Protein AF-A0A5A8F6H7-F1 (afdb_monomer)

Foldseek 3Di:
DPPPVVVQLCACVVLVVVLVWDDPPSAQWTDHQQEIEREAEWEQDPVQKIKDKDWPVSVVPDDVVRHVFYKYWYHYGPFAIKIDGVVLCVVVLVVVVVVDPDPIDMWMWIDHPVQQWIATPVGRVDIDGIDGDHSVRVSVVSVVD

Secondary structure (DSSP, 8-state):
----HHHHHSTTHHHHHHTTPEE-TTSSEEEETTEEEE--EE-B-TTS-EEEEEEHHHHTT--TTT-SEEEEEEEETTTEEEEEEHHHHHHHHHHHTTT--SSS-EEEEEE-TT--EEEESS-TT-EEE---B-HHHHHHHHTT-

Organism: NCBI:txid500465

Radius of gyration: 15.04 Å; Cα contacts (8 Å, |Δi|>4): 223; chains: 1; bounding box: 35×39×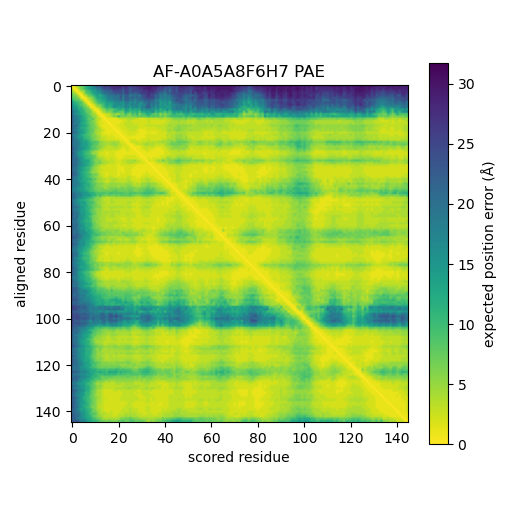46 Å

Sequence (145 aa):
MSGNHIKTMQYGKNVLSDMGFKQDKNTTIFIKNEVFCLSPSVQKNKSNYYWFDIREANIKKYNHSKYSNFIIIVRVKNKGYIFLNFKELKKILLYESKLENSKFKVWSFKFYDDFSYIYNKKNNKLKIPIKLLTEFELKKLINQI

Mean predicted aligned error: 6.69 Å

pLDDT: mean 84.32, std 14.59, range [35.16, 96.5]

Nearest PDB structures (foldseek):
  2wcw-assembly2_C  TM=4.345E-01  e=5.353E-02  Archaeoglobus fulgidus
  2wcz-assembly1_B  TM=4.253E-01  e=4.167E-02  Archaeoglobus fulgidus
  2wcz-assembly1_A  TM=3.965E-01  e=1.001E-01  Archaeoglobus fulgidus
  4esj-assembly2_B  TM=3.370E-01  e=2.562E-01  Streptococcus pneumoniae TIGR4
  4esj-assembly1_A  TM=4.115E-01  e=3.504E-01  Streptococcus pneumoniae TIGR4

Solvent-accessible surface area (backbone atoms only — not comparable to full-atom values): 8433 Å² total; per-residue (Å²): 134,86,72,72,61,68,72,67,72,50,65,69,49,62,59,42,42,77,72,59,33,45,64,53,78,94,52,52,39,30,40,38,92,42,36,41,30,44,42,48,71,29,56,76,42,97,85,68,32,32,46,50,71,50,47,49,78,65,57,69,69,65,49,75,93,70,29,87,40,54,38,32,41,41,33,38,70,99,74,34,34,34,78,43,55,43,76,72,49,45,62,58,52,59,61,47,60,76,74,55,87,54,99,67,56,68,50,47,34,32,32,49,93,78,38,50,43,41,24,34,68,91,45,71,87,52,67,43,81,50,54,76,28,49,69,67,57,48,51,56,55,58,76,76,110

Structure (mmCIF, N/CA/C/O backbone):
data_AF-A0A5A8F6H7-F1
#
_entry.id   AF-A0A5A8F6H7-F1
#
loop_
_atom_site.group_PDB
_atom_site.id
_atom_site.type_symbol
_atom_site.label_atom_id
_atom_site.label_alt_id
_atom_site.label_comp_id
_atom_site.label_asym_id
_atom_site.label_entity_id
_atom_site.label_seq_id
_atom_site.pdbx_PDB_ins_code
_atom_site.Cartn_x
_atom_site.Cartn_y
_atom_site.Cartn_z
_atom_site.occupancy
_atom_site.B_iso_or_equiv
_atom_site.auth_seq_id
_atom_site.auth_comp_id
_atom_site.auth_asym_id
_atom_site.auth_atom_id
_atom_site.pdbx_PDB_model_num
ATOM 1 N N . MET A 1 1 ? -13.974 6.865 -26.853 1.00 35.16 1 MET A N 1
ATOM 2 C CA . MET A 1 1 ? -14.189 5.544 -26.221 1.00 35.16 1 MET A CA 1
ATOM 3 C C . MET A 1 1 ? -14.184 5.717 -24.707 1.00 35.16 1 MET A C 1
ATOM 5 O O . MET A 1 1 ? -13.122 5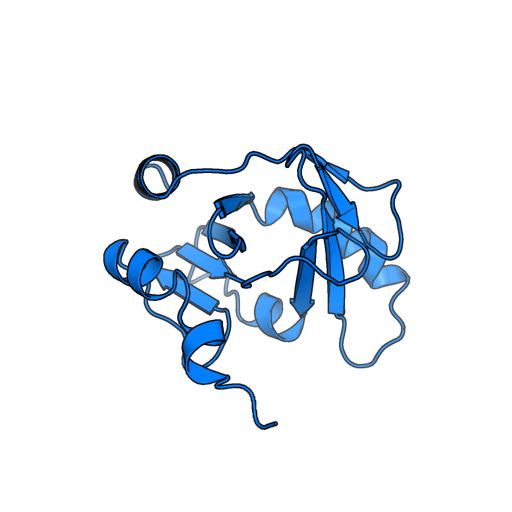.851 -24.112 1.00 35.16 1 MET A O 1
ATOM 9 N N . SER A 1 2 ? -15.362 5.804 -24.094 1.00 37.06 2 SER A N 1
ATOM 10 C CA . SER A 1 2 ? -15.545 5.857 -22.641 1.00 37.06 2 SER A CA 1
ATOM 11 C C . SER A 1 2 ? -15.296 4.462 -22.063 1.00 37.06 2 SER A C 1
ATOM 13 O O . SER A 1 2 ? -16.154 3.585 -22.092 1.00 37.06 2 SER A O 1
ATOM 15 N N . GLY A 1 3 ? -14.069 4.215 -21.601 1.00 38.47 3 GLY A N 1
ATOM 16 C CA . GLY A 1 3 ? -13.729 2.956 -20.947 1.00 38.47 3 GLY A CA 1
ATOM 17 C C . GLY A 1 3 ? -14.590 2.766 -19.699 1.00 38.47 3 GLY A C 1
ATOM 18 O O . GLY A 1 3 ? -14.693 3.666 -18.875 1.00 38.47 3 GLY A O 1
ATOM 19 N N . ASN A 1 4 ? -15.211 1.596 -19.550 1.00 37.28 4 ASN A N 1
ATOM 20 C CA . ASN A 1 4 ? -15.985 1.216 -18.368 1.00 37.28 4 ASN A CA 1
ATOM 21 C C . ASN A 1 4 ? -15.115 1.277 -17.091 1.00 37.28 4 ASN A C 1
ATOM 23 O O . ASN A 1 4 ? -14.499 0.290 -16.680 1.00 37.28 4 ASN A O 1
ATOM 27 N N . HIS A 1 5 ? -15.064 2.446 -16.446 1.00 41.22 5 HIS A N 1
ATOM 28 C CA . HIS A 1 5 ? -14.268 2.713 -15.241 1.00 41.22 5 HIS A CA 1
ATOM 29 C C . HIS A 1 5 ? -14.731 1.887 -14.023 1.00 41.22 5 HIS A C 1
ATOM 31 O O . HIS A 1 5 ? -13.939 1.632 -13.113 1.00 41.22 5 HIS A O 1
ATOM 37 N N . ILE A 1 6 ? -15.971 1.384 -14.041 1.00 43.34 6 ILE A N 1
ATOM 38 C CA . ILE A 1 6 ? -16.584 0.612 -12.948 1.00 43.34 6 ILE A CA 1
ATOM 39 C C . ILE A 1 6 ? -15.870 -0.738 -12.737 1.00 43.34 6 ILE A C 1
ATOM 41 O O . ILE A 1 6 ? -15.498 -1.068 -11.610 1.00 43.34 6 ILE A O 1
ATOM 45 N N . LYS A 1 7 ? -15.553 -1.475 -13.816 1.00 41.62 7 LYS A N 1
ATOM 46 C CA . LYS A 1 7 ? -14.860 -2.782 -13.730 1.00 41.62 7 LYS A CA 1
ATOM 47 C C . LYS A 1 7 ? -13.414 -2.674 -13.235 1.00 41.62 7 LYS A C 1
ATOM 49 O O . LYS A 1 7 ? -12.860 -3.634 -12.710 1.00 41.62 7 LYS A O 1
ATOM 54 N N . THR A 1 8 ? -12.785 -1.512 -13.398 1.00 47.66 8 THR A N 1
ATOM 55 C CA . THR A 1 8 ? -11.390 -1.296 -12.995 1.00 47.66 8 THR A CA 1
ATOM 56 C C . THR A 1 8 ? -11.259 -0.957 -11.507 1.00 47.66 8 THR A C 1
ATOM 58 O O . THR A 1 8 ? -10.297 -1.395 -10.880 1.00 47.66 8 THR A O 1
ATOM 61 N N . MET A 1 9 ? -12.228 -0.244 -10.917 1.00 48.38 9 MET A N 1
ATOM 62 C CA . MET A 1 9 ? -12.184 0.129 -9.493 1.00 48.38 9 MET A CA 1
ATOM 63 C C . MET A 1 9 ? -12.524 -1.019 -8.534 1.00 48.38 9 MET A C 1
ATOM 65 O O . MET A 1 9 ? -12.091 -0.979 -7.383 1.00 48.38 9 MET A O 1
ATOM 69 N N . GLN A 1 10 ? -13.291 -2.022 -8.968 1.00 54.66 10 GLN A N 1
ATOM 70 C CA . GLN A 1 10 ? -13.771 -3.108 -8.099 1.00 54.66 10 GLN A CA 1
ATOM 71 C C . GLN A 1 10 ? -12.783 -4.269 -7.923 1.00 54.66 10 GLN A C 1
ATOM 73 O O . GLN A 1 10 ? -12.983 -5.102 -7.039 1.00 54.66 10 GLN A O 1
ATOM 78 N N . TYR A 1 11 ? -11.703 -4.328 -8.710 1.00 58.16 11 TYR A N 1
ATOM 79 C CA . TYR A 1 11 ? -10.783 -5.463 -8.657 1.00 58.16 11 TYR A CA 1
ATOM 80 C C . TYR A 1 11 ? -10.153 -5.618 -7.261 1.00 58.16 11 TYR A C 1
ATOM 82 O O . TYR A 1 11 ? -9.498 -4.708 -6.739 1.00 58.16 11 TYR A O 1
ATOM 90 N N . GLY A 1 12 ? -10.388 -6.783 -6.651 1.00 61.06 12 GLY A N 1
ATOM 91 C CA . GLY A 1 12 ? -9.899 -7.152 -5.324 1.00 61.06 12 GLY A CA 1
ATOM 92 C C . GLY A 1 12 ? -10.544 -6.406 -4.149 1.00 61.06 12 GLY A C 1
ATOM 93 O O . GLY A 1 12 ? -10.084 -6.588 -3.026 1.00 61.06 12 GLY A O 1
ATOM 94 N N . LYS A 1 13 ? -11.582 -5.578 -4.370 1.00 69.44 13 LYS A N 1
ATOM 95 C CA . LYS A 1 13 ? -12.351 -4.966 -3.269 1.00 69.44 13 LYS A CA 1
ATOM 96 C C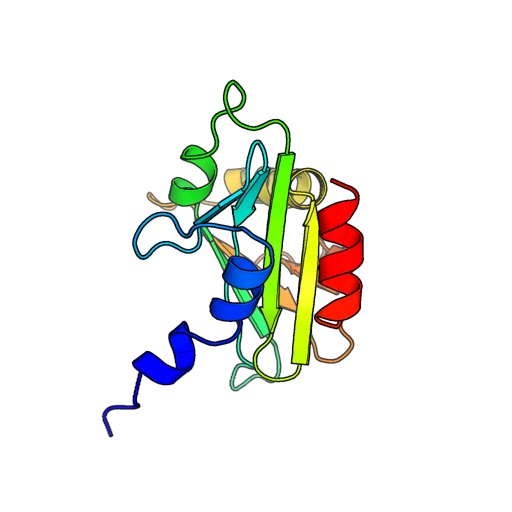 . LYS A 1 13 ? -13.194 -6.002 -2.530 1.00 69.44 13 LYS A C 1
ATOM 98 O O . LYS A 1 13 ? -13.163 -6.016 -1.306 1.00 69.44 13 LYS A O 1
ATOM 103 N N . ASN A 1 14 ? -13.855 -6.890 -3.275 1.00 76.19 14 ASN A N 1
ATOM 104 C CA . ASN A 1 14 ? -14.655 -7.977 -2.704 1.00 76.19 14 ASN A CA 1
ATOM 105 C C . ASN A 1 14 ? -13.799 -8.856 -1.786 1.00 76.19 14 ASN A C 1
ATOM 107 O O . ASN A 1 14 ? -14.181 -9.090 -0.655 1.00 76.19 14 ASN A O 1
ATOM 111 N N . VAL A 1 15 ? -12.570 -9.177 -2.201 1.00 83.38 15 VAL A N 1
ATOM 112 C CA . VAL A 1 15 ? -11.623 -9.968 -1.399 1.00 83.38 15 VAL A CA 1
ATOM 113 C C . VAL A 1 15 ? -11.315 -9.332 -0.037 1.00 83.38 15 VAL A C 1
ATOM 115 O O . VAL A 1 15 ? -11.266 -10.029 0.972 1.00 83.38 15 VAL A O 1
ATOM 118 N N . LEU A 1 16 ? -11.123 -8.009 0.028 1.00 89.81 16 LEU A N 1
ATOM 119 C CA . LEU A 1 16 ? -10.910 -7.323 1.310 1.00 89.81 16 LEU A CA 1
ATOM 120 C C . LEU A 1 16 ? -12.176 -7.335 2.172 1.00 89.81 16 LEU A C 1
ATOM 122 O O . LEU A 1 16 ? -12.084 -7.493 3.389 1.00 89.81 16 LEU A O 1
ATOM 126 N N . SER A 1 17 ? -13.347 -7.198 1.553 1.00 89.06 17 SER A N 1
ATOM 127 C CA . SER A 1 17 ? -14.628 -7.337 2.247 1.00 89.06 17 SER A CA 1
ATOM 128 C C . SER A 1 17 ? -14.842 -8.751 2.787 1.00 89.06 17 SER A C 1
ATOM 130 O O . SER A 1 17 ? -15.228 -8.883 3.945 1.00 89.06 17 SER A O 1
ATOM 132 N N . ASP A 1 18 ? -14.470 -9.785 2.033 1.00 88.25 18 ASP A N 1
ATOM 133 C CA . ASP A 1 18 ? -14.501 -11.189 2.466 1.00 88.25 18 ASP A CA 1
ATOM 134 C C . ASP A 1 18 ? -13.520 -11.452 3.622 1.00 88.25 18 ASP A C 1
ATOM 136 O O . ASP A 1 18 ? -13.736 -12.327 4.455 1.00 88.25 18 ASP A O 1
ATOM 140 N N . MET A 1 19 ? -12.445 -10.663 3.718 1.00 89.81 19 MET A N 1
ATOM 141 C CA . MET A 1 19 ? -11.517 -10.655 4.857 1.00 89.81 19 MET A CA 1
ATOM 142 C C . MET A 1 19 ? -12.038 -9.854 6.065 1.00 89.81 19 MET A C 1
ATOM 144 O O . MET A 1 19 ? -11.343 -9.774 7.083 1.00 89.81 19 MET A O 1
ATOM 148 N N . GLY A 1 20 ? -13.226 -9.247 5.972 1.00 91.81 20 GLY A N 1
ATOM 149 C CA . GLY A 1 20 ? -13.871 -8.464 7.029 1.00 91.81 20 GLY A CA 1
ATOM 150 C C . GLY A 1 20 ? -13.546 -6.967 7.026 1.00 91.81 20 GLY A C 1
ATOM 151 O O . GLY A 1 20 ? -13.938 -6.261 7.956 1.00 91.81 20 GLY A O 1
ATOM 152 N N . PHE A 1 21 ? -12.840 -6.451 6.014 1.00 94.38 21 PHE A N 1
ATOM 153 C CA . PHE A 1 21 ? -12.586 -5.016 5.901 1.00 94.38 21 PHE A CA 1
ATOM 154 C C . PHE A 1 21 ? -13.783 -4.263 5.318 1.00 94.38 21 PHE A C 1
ATOM 156 O O . PHE A 1 21 ? -14.317 -4.600 4.260 1.00 94.38 21 PHE A O 1
ATOM 163 N N . LYS A 1 22 ? -14.137 -3.150 5.957 1.00 93.94 22 LYS A N 1
ATOM 164 C CA . LYS A 1 22 ? -15.143 -2.201 5.472 1.00 93.94 22 LYS A CA 1
ATOM 165 C C . LYS A 1 22 ? -14.455 -0.987 4.858 1.00 93.94 22 LYS A C 1
ATOM 167 O O . LYS A 1 22 ? -13.574 -0.391 5.474 1.00 93.94 22 LYS A O 1
ATOM 172 N N . GLN A 1 23 ? -14.841 -0.626 3.639 1.00 93.81 23 GLN A N 1
ATOM 173 C CA . GLN A 1 23 ? -14.286 0.538 2.948 1.00 93.81 23 GLN A CA 1
ATOM 174 C C . GLN A 1 23 ? -14.824 1.841 3.572 1.00 93.81 23 GLN A C 1
ATOM 176 O O . GLN A 1 23 ? -16.032 1.984 3.761 1.00 93.81 23 GLN A O 1
ATOM 181 N N . ASP A 1 24 ? -13.951 2.813 3.855 1.00 91.06 24 ASP A N 1
ATOM 182 C CA . ASP A 1 24 ? -14.366 4.173 4.235 1.00 91.06 24 ASP A CA 1
ATOM 183 C C . ASP A 1 24 ? -14.857 4.914 2.985 1.00 91.06 24 ASP A C 1
ATOM 185 O O . ASP A 1 24 ? -14.062 5.444 2.195 1.00 91.06 24 ASP A O 1
ATOM 189 N N . LYS A 1 25 ? -16.180 4.932 2.790 1.00 87.75 25 LYS A N 1
ATOM 190 C CA . LYS A 1 25 ? -16.850 5.576 1.650 1.00 87.75 25 LYS A CA 1
ATOM 191 C C . LYS A 1 25 ? -16.218 5.131 0.315 1.00 87.75 25 LYS A C 1
ATOM 193 O O . LYS A 1 25 ? -15.942 3.956 0.087 1.00 87.75 25 LYS A O 1
ATOM 198 N N . ASN A 1 26 ? -15.928 6.086 -0.568 1.00 84.00 26 ASN A N 1
ATOM 199 C CA . ASN A 1 26 ? -15.299 5.858 -1.870 1.00 84.00 26 ASN A CA 1
ATOM 200 C C . ASN A 1 26 ? -13.768 6.003 -1.840 1.00 84.00 26 ASN A C 1
ATOM 202 O O . ASN A 1 26 ? -13.148 6.223 -2.879 1.00 84.00 26 ASN A O 1
ATOM 206 N N . THR A 1 27 ? -13.138 5.896 -0.667 1.00 87.81 27 THR A N 1
ATOM 207 C CA . THR A 1 27 ? -11.686 6.086 -0.527 1.00 87.81 27 THR A CA 1
ATOM 208 C C . THR A 1 27 ? -10.909 4.779 -0.685 1.00 87.81 27 THR A C 1
ATOM 210 O O . THR A 1 27 ? -11.482 3.695 -0.762 1.00 87.81 27 THR A O 1
ATOM 213 N N . THR A 1 28 ? -9.579 4.860 -0.716 1.00 89.75 28 THR A N 1
ATOM 214 C CA . THR A 1 28 ? -8.698 3.684 -0.649 1.00 89.75 28 THR A CA 1
ATOM 215 C C . THR A 1 28 ? -8.508 3.166 0.780 1.00 89.75 28 THR A C 1
ATOM 217 O O . THR A 1 28 ? -7.646 2.320 0.988 1.00 89.75 28 THR A O 1
ATOM 220 N N . ILE A 1 29 ? -9.233 3.697 1.767 1.00 94.12 29 ILE A N 1
ATOM 221 C CA . ILE A 1 29 ? -9.115 3.305 3.173 1.00 94.12 29 ILE A CA 1
ATOM 222 C C . ILE A 1 29 ? -10.100 2.178 3.466 1.00 94.12 29 ILE A C 1
ATOM 224 O O . ILE A 1 29 ? -11.262 2.223 3.061 1.00 94.12 29 ILE A O 1
ATOM 228 N N . PHE A 1 30 ? -9.613 1.183 4.189 1.00 95.75 30 PHE A N 1
ATOM 229 C CA . PHE A 1 30 ? -10.331 0.002 4.629 1.00 95.75 30 PHE A CA 1
ATOM 230 C C . PHE A 1 30 ? -10.078 -0.189 6.123 1.00 95.75 30 PHE A C 1
ATOM 232 O O . PHE A 1 30 ? -8.955 -0.006 6.588 1.00 95.75 30 PHE A O 1
ATOM 239 N N . ILE A 1 31 ? -11.116 -0.540 6.877 1.00 94.75 31 ILE A N 1
ATOM 240 C CA . ILE A 1 31 ? -11.054 -0.685 8.334 1.00 94.75 31 ILE A CA 1
ATOM 241 C C . ILE A 1 31 ? -11.584 -2.063 8.726 1.00 94.75 31 ILE A C 1
ATOM 243 O O . ILE A 1 31 ? -12.652 -2.467 8.265 1.00 94.75 31 ILE A O 1
ATOM 247 N N . LYS A 1 32 ? -10.851 -2.763 9.594 1.00 94.06 32 LYS A N 1
ATOM 248 C CA . LYS A 1 32 ? -11.269 -4.015 10.239 1.00 94.06 32 LYS A CA 1
ATOM 249 C C . LYS A 1 32 ? -10.792 -3.979 11.685 1.00 94.06 32 LYS A C 1
ATOM 251 O O . LYS A 1 32 ? -9.589 -3.944 11.907 1.00 94.06 32 LYS A O 1
ATOM 256 N N . ASN A 1 33 ? -11.707 -4.003 12.653 1.00 90.25 33 ASN A N 1
ATOM 257 C CA . ASN A 1 33 ? -11.375 -3.897 14.079 1.00 90.25 33 ASN A CA 1
ATOM 258 C C . ASN A 1 33 ? -10.423 -2.703 14.334 1.00 90.25 33 ASN A C 1
ATOM 260 O O . ASN A 1 33 ? -10.736 -1.577 13.945 1.00 90.25 33 ASN A O 1
ATOM 264 N N . GLU A 1 34 ? -9.249 -2.953 14.913 1.00 91.38 34 GLU A N 1
ATOM 265 C CA . GLU A 1 34 ? -8.205 -1.954 15.179 1.00 91.38 34 GLU A CA 1
ATOM 266 C C . GLU A 1 34 ? -7.189 -1.783 14.030 1.00 91.38 34 GLU A C 1
ATOM 268 O O . GLU A 1 34 ? -6.159 -1.122 14.182 1.00 91.38 34 GLU A O 1
ATOM 273 N N . VAL A 1 35 ? -7.453 -2.371 12.861 1.00 94.81 35 VAL A N 1
ATOM 274 C CA . VAL A 1 35 ? -6.577 -2.301 11.688 1.00 94.81 35 VAL A CA 1
ATOM 275 C C . VAL A 1 35 ? -7.055 -1.209 10.737 1.00 94.81 35 VAL A C 1
ATOM 277 O O . VAL A 1 35 ? -8.144 -1.281 10.158 1.00 94.81 35 VAL A O 1
ATOM 280 N N . PHE A 1 36 ? -6.191 -0.221 10.516 1.00 96.00 36 PHE A N 1
ATOM 281 C CA . PHE A 1 36 ? -6.330 0.783 9.470 1.00 96.00 36 PHE A CA 1
ATOM 282 C C . PHE A 1 36 ? -5.521 0.363 8.240 1.00 96.00 36 PHE A C 1
ATOM 284 O O . PHE A 1 36 ? -4.303 0.197 8.300 1.00 96.00 36 PHE A O 1
ATOM 291 N N . CYS A 1 37 ? -6.185 0.191 7.102 1.00 96.06 37 CYS A N 1
ATOM 292 C CA . CYS A 1 37 ? -5.563 -0.287 5.875 1.00 96.06 37 CYS A CA 1
ATOM 293 C C . CYS A 1 37 ? -5.709 0.737 4.749 1.00 96.06 37 CYS A C 1
ATOM 295 O O . CYS A 1 37 ? -6.820 1.126 4.390 1.00 96.06 37 CYS A O 1
ATOM 297 N N . LEU A 1 38 ? -4.599 1.116 4.111 1.00 95.56 38 LEU A N 1
ATOM 298 C CA . LEU A 1 38 ? -4.653 1.738 2.786 1.00 95.56 38 LEU A CA 1
ATOM 299 C C . LEU A 1 38 ? -4.516 0.663 1.723 1.00 95.56 38 LEU A C 1
ATOM 301 O O . LEU A 1 38 ? -3.540 -0.076 1.700 1.00 95.56 38 LEU A O 1
ATOM 305 N N . SER A 1 39 ? -5.466 0.601 0.799 1.00 95.06 39 SER A N 1
ATOM 306 C CA . SER A 1 39 ? -5.421 -0.366 -0.283 1.00 95.06 39 SER A CA 1
ATOM 307 C C . SER A 1 39 ? -5.571 0.295 -1.655 1.00 95.06 39 SER A C 1
ATOM 309 O O . SER A 1 39 ? -6.685 0.385 -2.192 1.00 95.06 39 SER A O 1
ATOM 311 N N . PRO A 1 40 ? -4.467 0.812 -2.231 1.00 93.56 40 PRO A N 1
ATOM 312 C CA . PRO A 1 40 ? -4.451 1.288 -3.607 1.00 93.56 40 PRO A CA 1
ATOM 313 C C . PRO A 1 40 ? -4.519 0.109 -4.589 1.00 93.56 40 PRO A C 1
ATOM 315 O O . PRO A 1 40 ? -4.018 -0.981 -4.317 1.00 93.56 40 PRO A O 1
ATOM 318 N N . SER A 1 41 ? -5.129 0.335 -5.752 1.00 92.06 41 SER A N 1
ATOM 319 C CA . SER A 1 41 ? -5.123 -0.623 -6.862 1.00 92.06 41 SER A CA 1
ATOM 320 C C . SER A 1 41 ? -4.174 -0.141 -7.943 1.00 92.06 41 SER A C 1
ATOM 322 O O . SER A 1 41 ? -4.194 1.038 -8.286 1.00 92.06 41 SER A O 1
ATOM 324 N N . VAL A 1 42 ? -3.410 -1.061 -8.527 1.00 92.94 42 VAL A N 1
ATOM 325 C CA . VAL A 1 42 ? -2.466 -0.751 -9.600 1.00 92.94 42 VAL A CA 1
ATOM 326 C C . VAL A 1 42 ? -2.714 -1.591 -10.837 1.00 92.94 42 VAL A C 1
ATOM 328 O O . VAL A 1 42 ? -3.184 -2.731 -10.778 1.00 92.94 42 VAL A O 1
ATOM 331 N N . GLN A 1 43 ? -2.352 -1.010 -11.971 1.00 87.12 43 GLN A N 1
ATOM 332 C CA . GLN A 1 43 ? -2.241 -1.686 -13.253 1.00 87.12 43 GLN A CA 1
ATOM 333 C C . GLN A 1 43 ? -0.875 -1.371 -13.847 1.00 87.12 43 GLN A C 1
ATOM 335 O O . GLN A 1 43 ? -0.241 -0.375 -13.486 1.00 87.12 43 GLN A O 1
ATOM 340 N N . LYS A 1 44 ? -0.421 -2.233 -14.753 1.00 91.06 44 LYS A N 1
ATOM 341 C CA . LYS A 1 44 ? 0.823 -2.008 -15.478 1.00 91.06 44 LYS A CA 1
ATOM 342 C C . LYS A 1 44 ? 0.654 -0.780 -16.376 1.00 91.06 44 LYS A C 1
ATOM 344 O O . LYS A 1 44 ? -0.324 -0.678 -17.113 1.00 91.06 44 LYS A O 1
ATOM 349 N N . ASN A 1 45 ? 1.579 0.167 -16.276 1.00 88.62 45 ASN A N 1
ATOM 350 C CA . ASN A 1 45 ? 1.618 1.347 -17.132 1.00 88.62 45 ASN A CA 1
ATOM 351 C C . ASN A 1 45 ? 2.233 1.000 -18.503 1.00 88.62 45 ASN A C 1
ATOM 353 O O . ASN A 1 45 ? 2.915 -0.014 -18.643 1.00 88.62 45 ASN A O 1
ATOM 357 N N . LYS A 1 46 ? 2.061 1.885 -19.493 1.00 87.12 46 LYS A N 1
ATOM 358 C CA . LYS A 1 46 ? 2.633 1.780 -20.848 1.00 87.12 46 LYS A CA 1
ATOM 359 C C . LYS A 1 46 ? 4.155 1.598 -20.851 1.00 87.12 46 LYS A C 1
ATOM 361 O O . LYS A 1 46 ? 4.691 0.929 -21.718 1.00 87.12 46 LYS A O 1
ATOM 366 N N . SER A 1 47 ? 4.844 2.154 -19.856 1.00 86.25 47 SER A N 1
ATOM 367 C CA . SER A 1 47 ? 6.299 2.037 -19.680 1.00 86.25 47 SER A CA 1
ATOM 368 C C . SER A 1 47 ? 6.731 0.781 -18.903 1.00 86.25 47 SER A C 1
ATOM 370 O O . SER A 1 47 ? 7.788 0.783 -18.282 1.00 86.25 47 SER A O 1
ATOM 372 N N . ASN A 1 48 ? 5.908 -0.271 -18.880 1.00 88.75 48 ASN A N 1
ATOM 373 C CA . ASN A 1 48 ? 6.212 -1.575 -18.280 1.00 88.75 48 ASN A CA 1
ATOM 374 C C . ASN A 1 48 ? 6.519 -1.603 -16.769 1.00 88.75 48 ASN A C 1
ATOM 376 O O . ASN A 1 48 ? 7.157 -2.533 -16.288 1.00 88.75 48 ASN A O 1
ATOM 380 N N . TYR A 1 49 ? 5.997 -0.650 -15.996 1.00 92.44 49 TYR A N 1
ATOM 381 C CA . TYR A 1 49 ? 6.052 -0.683 -14.530 1.00 92.44 49 TYR A CA 1
ATOM 382 C C . TYR A 1 49 ? 4.668 -0.502 -13.906 1.00 92.44 49 TYR A C 1
ATOM 384 O O . TYR A 1 49 ? 3.768 0.096 -14.502 1.00 92.44 49 TYR A O 1
ATOM 392 N N . TYR A 1 50 ? 4.502 -0.989 -12.683 1.00 94.81 50 TYR A N 1
ATOM 393 C CA . TYR A 1 50 ? 3.340 -0.727 -11.838 1.00 94.81 50 TYR A CA 1
ATOM 394 C C . TYR A 1 50 ? 3.599 0.502 -10.982 1.00 94.81 50 TYR A C 1
ATOM 396 O O . TYR A 1 50 ? 4.735 0.730 -10.568 1.00 94.81 50 TYR A O 1
ATOM 404 N N . TRP A 1 51 ? 2.566 1.285 -10.686 1.00 93.50 51 TRP A N 1
ATOM 405 C CA . TRP A 1 51 ? 2.703 2.429 -9.790 1.00 93.50 51 TRP A CA 1
ATOM 406 C C . TRP A 1 51 ? 1.435 2.693 -8.990 1.00 93.50 51 TRP A C 1
ATOM 408 O O . TRP A 1 51 ? 0.334 2.393 -9.447 1.00 93.50 51 TRP A O 1
ATOM 418 N N . PHE A 1 52 ? 1.615 3.268 -7.806 1.00 92.62 52 PHE A N 1
ATOM 419 C CA . PHE A 1 52 ? 0.546 3.778 -6.951 1.00 92.62 52 PHE A CA 1
ATOM 420 C C . PHE A 1 52 ? 1.001 5.043 -6.239 1.00 92.62 52 PHE A C 1
ATOM 422 O O . PHE A 1 52 ? 2.200 5.285 -6.085 1.00 92.62 52 PHE A O 1
ATOM 429 N N . ASP A 1 53 ? 0.034 5.818 -5.762 1.00 90.56 53 ASP A N 1
ATOM 430 C CA . ASP A 1 53 ? 0.269 6.936 -4.866 1.00 90.56 53 ASP A CA 1
ATOM 431 C C . ASP A 1 53 ? -0.298 6.693 -3.464 1.00 90.56 53 ASP A C 1
ATOM 433 O O . ASP A 1 53 ? -1.309 6.014 -3.271 1.00 90.56 53 ASP A O 1
ATOM 437 N N . ILE A 1 54 ? 0.368 7.282 -2.473 1.00 89.50 54 ILE A N 1
ATOM 438 C CA . ILE A 1 54 ? -0.149 7.460 -1.120 1.00 89.50 54 ILE A CA 1
ATOM 439 C C . ILE A 1 54 ? -0.274 8.960 -0.877 1.00 89.50 54 ILE A C 1
ATOM 441 O O . ILE A 1 54 ? 0.651 9.723 -1.148 1.00 89.50 54 ILE A O 1
ATOM 445 N N . ARG A 1 55 ? -1.420 9.386 -0.346 1.00 88.00 55 ARG A N 1
ATOM 446 C CA . ARG A 1 55 ? -1.720 10.799 -0.083 1.00 88.00 55 ARG A CA 1
ATOM 447 C C . ARG A 1 55 ? -1.689 11.081 1.404 1.00 88.00 55 ARG A C 1
ATOM 449 O O . ARG A 1 55 ? -2.270 10.326 2.185 1.00 88.00 55 ARG A O 1
ATOM 456 N N . GLU A 1 56 ? -1.110 12.212 1.785 1.00 87.19 56 GLU A N 1
ATOM 457 C CA . GLU A 1 56 ? -1.073 12.650 3.184 1.00 87.19 56 GLU A CA 1
ATOM 458 C C . GLU A 1 56 ? -2.472 12.761 3.791 1.00 87.19 56 GLU A C 1
ATOM 460 O O . GLU A 1 56 ? -2.683 12.336 4.921 1.00 87.19 56 GLU A O 1
ATOM 465 N N . ALA A 1 57 ? -3.453 13.237 3.020 1.00 88.12 57 ALA A N 1
ATOM 466 C CA . ALA A 1 57 ? -4.842 13.325 3.465 1.00 88.12 57 ALA A CA 1
ATOM 467 C C . ALA A 1 57 ? -5.421 11.967 3.909 1.00 88.12 57 ALA A C 1
ATOM 469 O O . ALA A 1 57 ? -6.235 11.917 4.827 1.00 88.12 57 ALA A O 1
ATOM 470 N N . ASN A 1 58 ? -4.986 10.861 3.295 1.00 90.94 58 ASN A N 1
ATOM 471 C CA . ASN A 1 58 ? -5.421 9.524 3.692 1.00 90.94 58 ASN A CA 1
ATOM 472 C C . ASN A 1 58 ? -4.667 9.029 4.932 1.00 90.94 58 ASN A C 1
ATOM 474 O O . ASN A 1 58 ? -5.270 8.392 5.788 1.00 90.94 58 ASN A O 1
ATOM 478 N N . ILE A 1 59 ? -3.373 9.347 5.053 1.00 90.06 59 ILE A N 1
ATOM 479 C CA . ILE A 1 59 ? -2.565 9.024 6.240 1.00 90.06 59 ILE A CA 1
ATOM 480 C C . ILE A 1 59 ? -3.085 9.781 7.468 1.00 90.06 59 ILE A C 1
ATOM 482 O O . ILE A 1 59 ? -3.226 9.187 8.526 1.00 90.06 59 ILE A O 1
ATOM 486 N N . LYS A 1 60 ? -3.429 11.068 7.332 1.00 89.81 60 LYS A N 1
ATOM 487 C CA . LYS A 1 60 ? -3.941 11.922 8.422 1.00 89.81 60 LYS A CA 1
ATOM 488 C C . LYS A 1 60 ? -5.262 11.435 9.027 1.00 89.81 60 LYS A C 1
ATOM 490 O O . LYS A 1 60 ? -5.617 11.858 10.118 1.00 89.81 60 LYS A O 1
ATOM 495 N N . LYS A 1 61 ? -5.986 10.546 8.340 1.00 90.94 61 LYS A N 1
ATOM 496 C CA . LYS A 1 61 ? -7.190 9.890 8.874 1.00 90.94 61 LYS A CA 1
ATOM 497 C C . LYS A 1 61 ? -6.882 8.742 9.840 1.00 90.94 61 LYS A C 1
ATOM 499 O O . LYS A 1 61 ? -7.796 8.253 10.502 1.00 90.94 61 LYS A O 1
ATOM 504 N N . TYR A 1 62 ? -5.633 8.286 9.907 1.00 90.81 62 TYR A N 1
ATOM 505 C CA . TYR A 1 62 ? -5.213 7.292 10.882 1.00 90.81 62 TYR A CA 1
ATOM 506 C C . TYR A 1 62 ? -5.182 7.919 12.279 1.00 90.81 62 TYR A C 1
ATOM 508 O O . TYR A 1 62 ? -4.449 8.875 12.526 1.00 90.81 62 TYR A O 1
ATOM 516 N N . ASN A 1 63 ? -5.986 7.370 13.188 1.00 89.31 63 ASN A N 1
ATOM 517 C CA . ASN A 1 63 ? -6.025 7.774 14.586 1.00 89.31 63 ASN A CA 1
ATOM 518 C C . ASN A 1 63 ? -5.394 6.686 15.466 1.00 89.31 63 ASN A C 1
ATOM 520 O O . ASN A 1 63 ? -5.956 5.600 15.610 1.00 89.31 63 ASN A O 1
ATOM 524 N N . HIS A 1 64 ? -4.261 7.01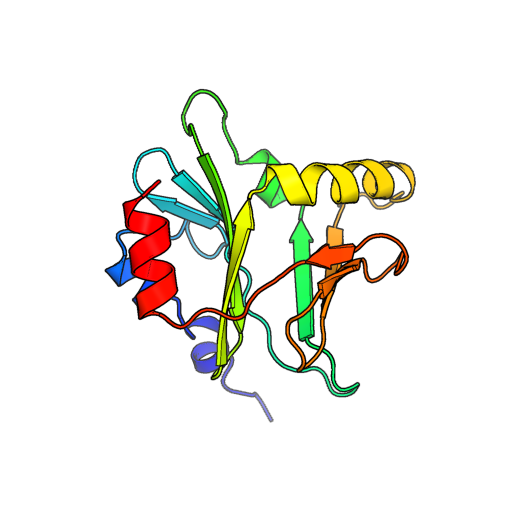1 16.087 1.00 86.88 64 HIS A N 1
ATOM 525 C CA . HIS A 1 64 ? -3.518 6.113 16.970 1.00 86.88 64 HIS A CA 1
ATOM 526 C C . HIS A 1 64 ? -4.307 5.654 18.205 1.00 86.88 64 HIS A C 1
ATOM 528 O O . HIS A 1 64 ? -4.029 4.571 18.704 1.00 86.88 64 HIS A O 1
ATOM 534 N N . SER A 1 65 ? -5.290 6.425 18.689 1.00 88.06 65 SER A N 1
ATOM 535 C CA . SER A 1 65 ? -6.124 5.992 19.822 1.00 88.06 65 SER A CA 1
ATOM 536 C C . SER A 1 65 ? -7.196 4.975 19.433 1.00 88.06 65 SER A C 1
ATOM 538 O O . SER A 1 65 ? -7.782 4.342 20.303 1.00 88.06 65 SER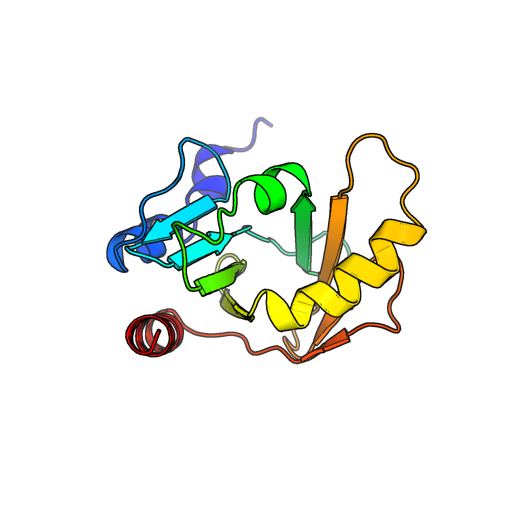 A O 1
ATOM 540 N N . LYS A 1 66 ? -7.469 4.823 18.131 1.00 88.81 66 LYS A N 1
ATOM 541 C CA . LYS A 1 66 ? -8.513 3.935 17.604 1.00 88.81 66 LYS A CA 1
ATOM 542 C C . LYS A 1 66 ? -7.955 2.690 16.914 1.00 88.81 66 LYS A C 1
ATOM 544 O O . LYS A 1 66 ? -8.658 1.691 16.805 1.00 88.81 66 LYS A O 1
ATOM 549 N N . TYR A 1 67 ? -6.734 2.764 16.392 1.00 91.38 67 TYR A N 1
ATOM 550 C CA . TYR A 1 67 ? -6.173 1.726 15.535 1.00 91.38 67 TYR A CA 1
ATOM 551 C C . TYR A 1 67 ? -4.751 1.362 15.973 1.00 91.38 67 TYR A C 1
ATOM 553 O O . TYR A 1 67 ? -3.833 2.183 15.871 1.00 91.38 67 TYR A O 1
ATOM 561 N N . SER A 1 68 ? -4.549 0.116 16.394 1.00 89.50 68 SER A N 1
ATOM 562 C CA . SER A 1 68 ? -3.253 -0.430 16.813 1.00 89.50 68 SER A CA 1
ATOM 563 C C . SER A 1 68 ? -2.337 -0.751 15.629 1.00 89.50 68 SER A C 1
ATOM 565 O O . SER A 1 68 ? -1.113 -0.661 15.745 1.00 89.50 68 SER A O 1
ATOM 567 N N . ASN A 1 69 ? -2.916 -1.037 14.457 1.00 92.25 69 ASN A N 1
ATOM 568 C CA . ASN A 1 69 ? -2.174 -1.423 13.261 1.00 92.25 69 ASN A CA 1
ATOM 569 C C . ASN A 1 69 ? -2.467 -0.508 12.070 1.00 92.25 69 ASN A C 1
ATOM 571 O O . ASN A 1 69 ? -3.618 -0.193 11.766 1.00 92.25 69 ASN A O 1
ATOM 575 N N . PHE A 1 70 ? -1.408 -0.137 11.346 1.00 94.62 70 PHE A N 1
ATOM 576 C CA . PHE A 1 70 ? -1.504 0.540 10.056 1.00 94.62 70 PHE A CA 1
ATOM 577 C C . PHE A 1 70 ? -0.757 -0.278 8.999 1.00 94.62 70 PHE A C 1
ATOM 579 O O . PHE A 1 70 ? 0.474 -0.349 8.993 1.00 94.62 70 PHE A O 1
ATOM 586 N N . ILE A 1 71 ? -1.523 -0.883 8.094 1.00 95.31 71 ILE A N 1
ATOM 587 C CA . ILE A 1 71 ? -1.019 -1.695 6.985 1.00 95.31 71 ILE A CA 1
ATOM 588 C C . ILE A 1 71 ? -1.351 -1.072 5.629 1.00 95.31 71 ILE A C 1
ATOM 590 O O . ILE A 1 71 ? -2.231 -0.213 5.494 1.00 95.31 71 ILE A O 1
ATOM 594 N N . ILE A 1 72 ? -0.644 -1.524 4.600 1.00 95.19 72 ILE A N 1
ATOM 595 C CA . ILE A 1 72 ? -0.905 -1.150 3.215 1.00 95.19 72 ILE A CA 1
ATOM 596 C C . ILE A 1 72 ? -1.003 -2.425 2.382 1.00 95.19 72 ILE A C 1
ATOM 598 O O . ILE A 1 72 ? -0.101 -3.257 2.407 1.00 95.19 72 ILE A O 1
ATOM 602 N N . ILE A 1 73 ? -2.097 -2.565 1.634 1.00 95.88 73 ILE A N 1
ATOM 603 C CA . ILE A 1 73 ? -2.335 -3.696 0.731 1.00 95.88 73 ILE A CA 1
ATOM 604 C C . ILE A 1 73 ? -2.442 -3.170 -0.696 1.00 95.88 73 ILE A C 1
ATOM 606 O O . ILE A 1 73 ? -3.492 -2.676 -1.108 1.00 95.88 73 ILE A O 1
ATOM 610 N N . VAL A 1 74 ? -1.380 -3.282 -1.485 1.00 95.31 74 VAL A N 1
ATOM 611 C CA . VAL A 1 74 ? -1.413 -2.886 -2.898 1.00 95.31 74 VAL A CA 1
ATOM 612 C C . VAL A 1 74 ? -2.058 -4.006 -3.710 1.00 95.31 74 VAL A C 1
ATOM 614 O O . VAL A 1 74 ? -1.544 -5.121 -3.747 1.00 95.31 74 VAL A O 1
ATOM 617 N N . ARG A 1 75 ? -3.182 -3.722 -4.376 1.00 94.75 75 ARG A N 1
ATOM 618 C CA . ARG A 1 75 ? -3.888 -4.693 -5.228 1.00 94.75 75 ARG A CA 1
ATOM 619 C C . ARG A 1 75 ? -3.340 -4.627 -6.650 1.00 94.75 75 ARG A C 1
ATOM 621 O O . ARG A 1 75 ? -3.545 -3.628 -7.342 1.00 94.75 75 ARG A O 1
ATOM 628 N N . VAL A 1 76 ? -2.666 -5.680 -7.100 1.00 93.69 76 VAL A N 1
ATOM 629 C CA . VAL A 1 76 ? -2.108 -5.784 -8.454 1.00 93.69 76 VAL A CA 1
ATOM 630 C C . VAL A 1 76 ? -3.108 -6.514 -9.341 1.00 93.69 76 VAL A C 1
ATOM 632 O O . VAL A 1 76 ? -3.352 -7.712 -9.173 1.00 93.69 76 VAL A O 1
ATOM 635 N N . LYS A 1 77 ? -3.712 -5.786 -10.287 1.00 88.12 77 LYS A N 1
ATOM 636 C CA . LYS A 1 77 ? -4.772 -6.334 -11.139 1.00 88.12 77 LYS A CA 1
ATOM 637 C C . LYS A 1 77 ? -4.321 -7.613 -11.852 1.00 88.12 77 LYS A C 1
ATOM 639 O O . LYS A 1 77 ? -3.280 -7.617 -12.503 1.00 88.12 77 LYS A O 1
ATOM 644 N N . ASN A 1 78 ? -5.140 -8.658 -11.742 1.00 85.25 78 ASN A N 1
ATOM 645 C CA . ASN A 1 78 ? -4.945 -9.992 -12.319 1.00 85.25 78 ASN A CA 1
ATOM 646 C C . ASN A 1 78 ? -3.661 -10.719 -11.872 1.00 85.25 78 ASN A C 1
ATOM 648 O O . ASN A 1 78 ? -3.247 -11.657 -12.543 1.00 85.25 78 ASN A O 1
ATOM 652 N N . LYS A 1 79 ? -3.011 -10.289 -10.779 1.00 90.94 79 LYS A N 1
ATOM 653 C CA . LYS A 1 79 ? -1.759 -10.905 -10.305 1.00 90.94 79 LYS A CA 1
ATOM 654 C C . LYS A 1 79 ? -1.756 -11.261 -8.821 1.00 90.94 79 LYS A C 1
ATOM 656 O O . LYS A 1 79 ? -1.291 -12.337 -8.474 1.00 90.94 79 LYS A O 1
ATOM 661 N N . GLY A 1 80 ? -2.260 -10.387 -7.952 1.00 93.44 80 GLY A N 1
ATOM 662 C CA . GLY A 1 80 ? -2.258 -10.643 -6.511 1.00 93.44 80 GLY A CA 1
ATOM 663 C C . GLY A 1 80 ? -2.131 -9.371 -5.686 1.00 93.44 80 GLY A C 1
ATOM 664 O O . GLY A 1 80 ? -2.617 -8.307 -6.079 1.00 93.44 80 GLY A O 1
ATOM 665 N N . TYR A 1 81 ? -1.474 -9.489 -4.539 1.00 95.88 81 TYR A N 1
ATOM 666 C CA . TYR A 1 81 ? -1.404 -8.447 -3.523 1.00 95.88 81 TYR A CA 1
ATOM 667 C C . TYR A 1 81 ? 0.024 -8.241 -3.040 1.00 95.88 81 TYR A C 1
ATOM 669 O O . TYR A 1 81 ? 0.805 -9.179 -2.976 1.00 95.88 81 TYR A O 1
ATOM 677 N N . ILE A 1 82 ? 0.360 -7.019 -2.652 1.00 96.00 82 ILE A N 1
ATOM 678 C CA . ILE A 1 82 ? 1.583 -6.738 -1.901 1.00 96.00 82 ILE A CA 1
ATOM 679 C C . ILE A 1 82 ? 1.154 -6.222 -0.536 1.00 96.00 82 ILE A C 1
ATOM 681 O O . ILE A 1 82 ? 0.375 -5.271 -0.456 1.00 96.00 82 ILE A O 1
ATOM 685 N N . PHE A 1 83 ? 1.655 -6.852 0.519 1.00 95.31 83 PHE A N 1
ATOM 686 C CA . PHE A 1 83 ? 1.430 -6.443 1.899 1.00 95.31 83 PHE A CA 1
ATOM 687 C C . PHE A 1 83 ? 2.642 -5.659 2.406 1.00 95.31 83 PHE A C 1
ATOM 689 O O . PHE A 1 83 ? 3.775 -6.093 2.217 1.00 95.31 83 PHE A O 1
ATOM 696 N N . LEU A 1 84 ? 2.403 -4.515 3.046 1.00 93.31 84 LEU A N 1
ATOM 697 C CA . LEU A 1 84 ? 3.436 -3.665 3.637 1.00 93.31 84 LEU A CA 1
ATOM 698 C C . LEU A 1 84 ? 2.996 -3.191 5.018 1.00 93.31 84 LEU A C 1
ATOM 700 O O . LEU A 1 84 ? 1.837 -2.805 5.212 1.00 93.31 84 LEU A O 1
ATOM 704 N N . ASN A 1 85 ? 3.942 -3.110 5.952 1.00 90.31 85 ASN A N 1
ATOM 705 C CA . ASN A 1 85 ? 3.707 -2.396 7.199 1.00 90.31 85 ASN A CA 1
ATOM 706 C C . ASN A 1 85 ? 3.947 -0.894 6.978 1.00 90.31 85 ASN A C 1
ATOM 708 O O . ASN A 1 85 ? 4.961 -0.491 6.403 1.00 90.31 85 ASN A O 1
ATOM 712 N N . PHE A 1 86 ? 3.055 -0.027 7.471 1.00 89.75 86 PHE A N 1
ATOM 713 C CA . PHE A 1 86 ? 3.242 1.420 7.323 1.00 89.75 86 PHE A CA 1
ATOM 714 C C . PHE A 1 86 ? 4.568 1.909 7.929 1.00 89.75 86 PHE A C 1
ATOM 716 O O . PHE A 1 86 ? 5.163 2.857 7.416 1.00 89.75 86 PHE A O 1
ATOM 723 N N . LYS A 1 87 ? 5.083 1.245 8.975 1.00 86.81 87 LYS A N 1
ATOM 724 C CA . LYS A 1 87 ? 6.380 1.571 9.591 1.00 86.81 87 LYS A CA 1
ATOM 725 C C . LYS A 1 87 ? 7.547 1.465 8.601 1.00 86.81 87 LYS A C 1
ATOM 727 O O . LYS A 1 87 ? 8.453 2.296 8.658 1.00 86.81 87 LYS A O 1
ATOM 732 N N . GLU A 1 88 ? 7.512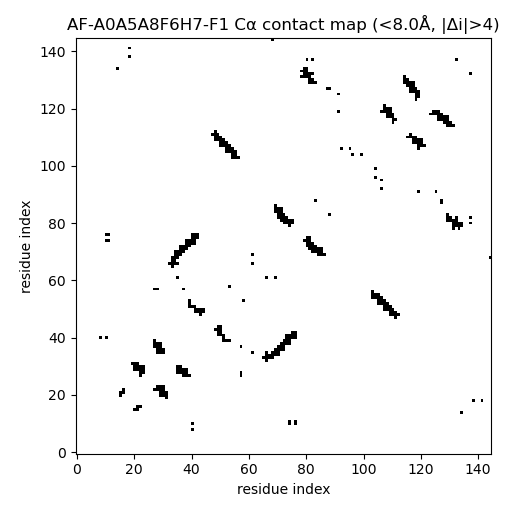 0.501 7.682 1.00 81.88 88 GLU A N 1
ATOM 733 C CA . GLU A 1 88 ? 8.549 0.306 6.657 1.00 81.88 88 GLU A CA 1
ATOM 734 C C . GLU A 1 88 ? 8.533 1.457 5.647 1.00 81.88 88 GLU A C 1
ATOM 736 O O . GLU A 1 88 ? 9.572 2.033 5.319 1.00 81.88 88 GLU A O 1
ATOM 741 N N . LEU A 1 89 ? 7.332 1.865 5.231 1.00 82.19 89 LEU A N 1
ATOM 742 C CA . LEU A 1 89 ? 7.134 2.985 4.313 1.00 82.19 89 LEU A CA 1
ATOM 743 C C . LEU A 1 89 ? 7.405 4.346 4.956 1.00 82.19 89 LEU A C 1
ATOM 745 O O . LEU A 1 89 ? 7.891 5.249 4.276 1.00 82.19 89 LEU A O 1
ATOM 749 N N . LYS A 1 90 ? 7.154 4.506 6.261 1.00 80.62 90 LYS A N 1
ATOM 750 C CA . LYS A 1 90 ? 7.305 5.782 6.979 1.00 80.62 90 LYS A CA 1
ATOM 751 C C . LYS A 1 90 ? 8.701 6.384 6.812 1.00 80.62 90 LYS A C 1
ATOM 753 O O . LYS A 1 90 ? 8.812 7.596 6.650 1.00 80.62 90 LYS A O 1
ATOM 758 N N . LYS A 1 91 ? 9.756 5.558 6.789 1.00 74.06 91 LYS A N 1
ATOM 759 C CA . LYS A 1 91 ? 11.137 6.024 6.561 1.00 74.06 91 LYS A CA 1
ATOM 760 C C . LYS A 1 91 ? 11.297 6.695 5.194 1.00 74.06 91 LYS A C 1
ATOM 762 O O . LYS A 1 91 ? 11.894 7.765 5.108 1.00 74.06 91 LYS A O 1
ATOM 767 N N . ILE A 1 92 ? 10.715 6.103 4.150 1.00 74.75 92 ILE A N 1
ATOM 768 C CA . ILE A 1 92 ? 10.739 6.665 2.795 1.00 74.75 92 ILE A CA 1
ATOM 769 C C . ILE A 1 92 ? 9.887 7.936 2.736 1.00 74.75 92 ILE A C 1
ATOM 771 O O . ILE A 1 92 ? 10.369 8.973 2.290 1.00 74.75 92 ILE A O 1
ATOM 775 N N . LEU A 1 93 ? 8.661 7.890 3.265 1.00 76.19 93 LEU A N 1
ATOM 776 C CA . LEU A 1 93 ? 7.728 9.023 3.263 1.00 76.19 93 LEU A CA 1
ATOM 777 C C . LEU A 1 93 ? 8.297 10.262 3.981 1.00 76.19 93 LEU A C 1
ATOM 779 O O . LEU A 1 93 ? 8.133 11.386 3.505 1.00 76.19 93 LEU A O 1
ATOM 783 N N . LEU A 1 94 ? 8.983 10.078 5.115 1.00 70.75 94 LEU A N 1
ATOM 784 C CA . LEU A 1 94 ? 9.591 11.172 5.884 1.00 70.75 94 LEU A CA 1
ATOM 785 C C . LEU A 1 94 ? 10.731 11.861 5.131 1.00 70.75 94 LEU A C 1
ATOM 787 O O . LEU A 1 94 ? 10.839 13.085 5.193 1.00 70.75 94 LEU A O 1
ATOM 791 N N . TYR A 1 95 ? 11.564 11.096 4.422 1.00 69.44 95 TYR A N 1
ATOM 792 C CA . TYR A 1 95 ? 12.629 11.659 3.591 1.00 69.44 95 TYR A CA 1
ATOM 793 C C . TYR A 1 95 ? 12.044 12.547 2.484 1.00 69.44 95 TYR A C 1
ATOM 795 O O . TYR A 1 95 ? 12.471 13.681 2.291 1.00 69.44 95 TYR A O 1
ATOM 803 N N . GLU A 1 96 ? 11.000 12.065 1.817 1.00 64.62 96 GLU A N 1
ATOM 804 C CA . GLU A 1 96 ? 10.358 12.757 0.696 1.00 64.62 96 GLU A CA 1
ATOM 805 C C . GLU A 1 96 ? 9.564 13.991 1.106 1.00 64.62 96 GLU A C 1
ATOM 807 O O . GLU A 1 96 ? 9.553 14.997 0.405 1.00 64.62 96 GLU A O 1
ATOM 812 N N . SER A 1 97 ? 8.908 13.931 2.266 1.00 60.09 97 SER A N 1
ATOM 813 C CA . SER A 1 97 ? 8.106 15.033 2.806 1.00 60.09 97 SER A CA 1
ATOM 814 C C . SER A 1 97 ? 8.892 16.330 2.979 1.00 60.09 97 SER A C 1
ATOM 816 O O . SER A 1 97 ? 8.263 17.384 3.081 1.00 60.09 97 SER A O 1
ATOM 818 N N . LYS A 1 98 ? 10.227 16.240 3.063 1.00 60.06 98 LYS A N 1
ATOM 819 C CA . LYS A 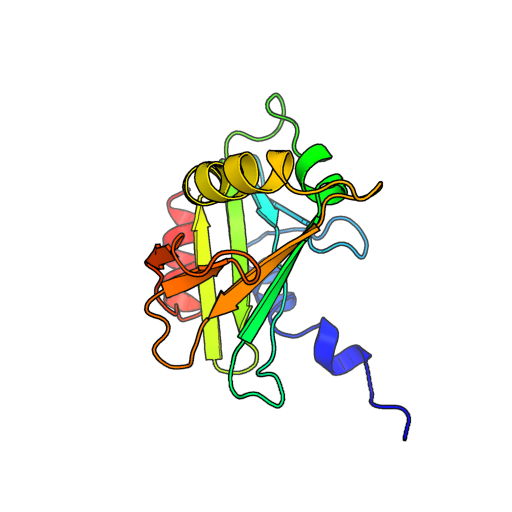1 98 ? 11.157 17.374 3.136 1.00 60.06 98 LYS A CA 1
ATOM 820 C C . LYS A 1 98 ? 11.432 18.015 1.771 1.00 60.06 98 LYS A C 1
ATOM 822 O O . LYS A 1 98 ? 11.857 19.158 1.727 1.00 60.06 98 LYS A O 1
ATOM 827 N N . LEU A 1 99 ? 11.203 17.282 0.682 1.00 59.31 99 LEU A N 1
ATOM 828 C CA . LEU A 1 99 ? 11.456 17.706 -0.701 1.00 59.31 99 LEU A CA 1
ATOM 829 C C . LEU A 1 99 ? 10.164 18.127 -1.428 1.00 59.31 99 LEU A C 1
ATOM 831 O O . LEU A 1 99 ? 10.206 18.672 -2.528 1.00 59.31 99 LEU A O 1
ATOM 835 N N . GLU A 1 100 ? 9.001 17.844 -0.837 1.00 63.41 100 GLU A N 1
ATOM 836 C CA . GLU A 1 100 ? 7.683 18.057 -1.432 1.00 63.41 100 GLU A CA 1
ATOM 837 C C . GLU A 1 100 ? 7.107 19.439 -1.056 1.00 63.41 100 GLU A C 1
ATOM 839 O O . GLU A 1 100 ? 6.481 19.594 -0.007 1.00 63.41 100 GLU A O 1
ATOM 844 N N . ASN A 1 101 ? 7.272 20.434 -1.936 1.00 59.88 101 ASN A N 1
ATOM 845 C CA . ASN A 1 101 ? 6.718 21.794 -1.771 1.00 59.88 101 ASN A CA 1
ATOM 846 C C . ASN A 1 101 ? 5.244 21.934 -2.205 1.00 59.88 101 ASN A C 1
ATOM 848 O O . ASN A 1 101 ? 4.695 23.034 -2.234 1.00 59.88 101 ASN A O 1
ATOM 852 N N . SER A 1 102 ? 4.578 20.841 -2.579 1.00 65.19 102 SER A N 1
ATOM 853 C CA . SER A 1 102 ? 3.181 20.891 -3.011 1.00 65.19 102 SER A CA 1
ATOM 854 C C . SER A 1 102 ? 2.225 21.071 -1.828 1.00 65.19 102 SER A C 1
ATOM 856 O O . SER A 1 102 ? 2.376 20.407 -0.802 1.00 65.19 102 SER A O 1
ATOM 858 N N . LYS A 1 103 ? 1.149 21.844 -2.031 1.00 67.62 103 LYS A N 1
ATOM 859 C CA . LYS A 1 103 ? 0.035 22.012 -1.074 1.00 67.62 103 LYS A CA 1
ATOM 860 C C . LYS A 1 103 ? -0.597 20.683 -0.624 1.00 67.62 103 LYS A C 1
ATOM 862 O O . LYS A 1 103 ? -1.142 20.604 0.473 1.00 67.62 103 LYS A O 1
ATOM 867 N N . PHE A 1 104 ? -0.507 19.638 -1.451 1.00 70.12 104 PHE A N 1
ATOM 868 C CA . PHE A 1 104 ? -0.987 18.290 -1.148 1.00 70.12 104 PHE A CA 1
ATOM 869 C C . PHE A 1 104 ? 0.150 17.286 -1.306 1.00 70.12 104 PHE A C 1
ATOM 871 O O . PHE A 1 104 ? 0.521 16.964 -2.430 1.00 70.12 104 PHE A O 1
ATOM 878 N N . LYS A 1 105 ? 0.693 16.770 -0.198 1.00 82.38 105 LYS A N 1
ATOM 879 C CA . LYS A 1 105 ? 1.792 15.799 -0.268 1.00 82.38 105 LYS A CA 1
ATOM 880 C C . LYS A 1 105 ? 1.298 14.457 -0.814 1.00 82.38 105 LYS A C 1
ATOM 882 O O . LYS A 1 105 ? 0.410 13.821 -0.229 1.00 82.38 105 LYS A O 1
ATOM 887 N N . VAL A 1 106 ? 1.874 14.047 -1.943 1.00 84.44 106 VAL A N 1
ATOM 888 C CA . VAL A 1 106 ? 1.565 12.799 -2.646 1.00 84.44 106 VAL A CA 1
ATOM 889 C C . VAL A 1 106 ? 2.861 12.051 -2.933 1.00 84.44 106 VAL A C 1
ATOM 891 O O . VAL A 1 106 ? 3.689 12.498 -3.720 1.00 84.44 106 VAL A O 1
ATOM 894 N N . TRP A 1 107 ? 3.007 10.868 -2.346 1.00 86.81 107 TRP A N 1
ATOM 895 C CA . TRP A 1 107 ? 4.175 10.016 -2.553 1.00 86.81 107 TRP A CA 1
ATOM 896 C C . TRP A 1 107 ? 3.864 8.962 -3.599 1.00 86.81 107 TRP A C 1
ATOM 898 O O . TRP A 1 107 ? 2.913 8.195 -3.448 1.00 86.81 107 TRP A O 1
ATOM 908 N N . SER A 1 108 ? 4.656 8.938 -4.667 1.00 88.19 108 SER A N 1
ATOM 909 C CA . SER A 1 108 ? 4.468 8.026 -5.795 1.00 88.19 108 SER A CA 1
ATOM 910 C C . SER A 1 108 ? 5.491 6.903 -5.757 1.00 88.19 108 SER A C 1
ATOM 912 O O . SER A 1 108 ? 6.698 7.143 -5.732 1.00 88.19 108 SER A O 1
ATOM 914 N N . PHE A 1 109 ? 5.006 5.675 -5.841 1.00 91.25 109 PHE A N 1
ATOM 915 C CA . PHE A 1 109 ? 5.806 4.461 -5.790 1.00 91.25 109 PHE A CA 1
ATOM 916 C C . PHE A 1 109 ? 5.714 3.706 -7.109 1.00 91.25 109 PHE A C 1
ATOM 918 O O . PHE A 1 109 ? 4.683 3.757 -7.781 1.00 91.25 109 PHE A O 1
ATOM 925 N N . LYS A 1 110 ? 6.780 2.992 -7.477 1.00 93.25 110 LYS A N 1
ATOM 926 C CA . LYS A 1 110 ? 6.808 2.114 -8.651 1.00 93.25 110 LYS A CA 1
ATOM 927 C C . LYS A 1 110 ? 7.491 0.784 -8.352 1.00 93.25 110 LYS A C 1
ATOM 929 O O . LYS A 1 110 ? 8.351 0.721 -7.481 1.00 93.25 110 LYS A O 1
ATOM 934 N N . PHE A 1 111 ? 7.139 -0.253 -9.097 1.00 94.88 111 PHE A N 1
ATOM 935 C CA . PHE A 1 111 ? 7.782 -1.569 -9.048 1.00 94.88 111 PHE A CA 1
ATOM 936 C C . PHE A 1 111 ? 7.603 -2.308 -10.379 1.00 94.88 111 PHE A C 1
ATOM 938 O O . PHE A 1 111 ? 6.810 -1.883 -11.228 1.00 94.88 111 PHE A O 1
ATOM 945 N N . TYR A 1 112 ? 8.349 -3.394 -10.568 1.00 94.44 112 TYR A N 1
ATOM 946 C CA . TYR A 1 112 ? 8.423 -4.141 -11.826 1.00 94.44 112 TYR A CA 1
ATOM 947 C C . TYR A 1 112 ? 7.873 -5.567 -11.677 1.00 94.44 112 TYR A C 1
ATOM 949 O O . TYR A 1 112 ? 7.397 -5.957 -10.611 1.00 94.44 112 TYR A O 1
ATOM 957 N N . ASP A 1 113 ? 7.873 -6.321 -12.779 1.00 92.94 113 ASP A N 1
ATOM 958 C CA . ASP A 1 113 ? 7.298 -7.672 -12.859 1.00 92.94 113 ASP A CA 1
ATOM 959 C C . ASP A 1 113 ? 8.036 -8.726 -12.023 1.00 92.94 113 ASP A C 1
ATOM 961 O O . ASP A 1 113 ? 7.493 -9.805 -11.810 1.00 92.94 113 ASP A O 1
ATOM 965 N N . ASP A 1 114 ? 9.241 -8.420 -11.546 1.00 93.75 114 ASP A N 1
ATOM 966 C CA . ASP A 1 114 ? 10.006 -9.268 -10.630 1.00 93.75 114 ASP A CA 1
ATOM 967 C C . ASP A 1 114 ? 9.462 -9.235 -9.194 1.00 93.75 114 ASP A C 1
ATOM 969 O O . ASP A 1 114 ? 9.875 -10.046 -8.367 1.00 93.75 114 ASP A O 1
ATOM 973 N N . PHE A 1 115 ? 8.569 -8.283 -8.883 1.00 94.38 115 PHE A N 1
ATOM 974 C CA . PHE A 1 115 ? 7.980 -8.055 -7.560 1.00 94.38 115 PHE A CA 1
ATOM 975 C C . PHE A 1 115 ? 8.999 -8.112 -6.421 1.00 94.38 115 PHE A C 1
ATOM 977 O O . PHE A 1 115 ? 8.666 -8.564 -5.331 1.00 94.38 115 PHE A O 1
ATOM 984 N N . SER A 1 116 ? 10.229 -7.658 -6.674 1.00 94.44 116 SER A N 1
ATOM 985 C CA . SER A 1 116 ? 11.327 -7.769 -5.710 1.00 94.44 116 SER A CA 1
ATOM 986 C C . SER A 1 116 ? 11.439 -6.527 -4.837 1.00 94.44 116 SER A C 1
ATOM 988 O O . SER A 1 116 ? 11.697 -6.623 -3.638 1.00 94.44 116 SER A O 1
ATOM 990 N N . TYR A 1 117 ? 11.199 -5.349 -5.422 1.00 94.38 117 TYR A N 1
ATOM 991 C CA . TYR A 1 117 ? 11.303 -4.078 -4.716 1.00 94.38 117 TYR A CA 1
ATOM 992 C C . TYR A 1 117 ? 10.238 -3.067 -5.140 1.00 94.38 117 TYR A C 1
ATOM 994 O O . TYR A 1 117 ? 9.920 -2.924 -6.321 1.00 94.38 117 TYR A O 1
ATOM 1002 N N . ILE A 1 118 ? 9.756 -2.292 -4.167 1.00 92.81 118 ILE A N 1
ATOM 1003 C CA . ILE A 1 118 ? 9.078 -1.019 -4.407 1.00 92.81 118 ILE A CA 1
ATOM 1004 C C . ILE A 1 118 ? 10.100 0.097 -4.301 1.00 92.81 118 ILE A C 1
ATOM 1006 O O . ILE A 1 118 ? 10.799 0.218 -3.299 1.00 92.81 118 ILE A O 1
ATOM 1010 N N . TYR A 1 119 ? 10.124 0.944 -5.318 1.00 90.62 119 TYR A N 1
ATOM 1011 C CA . TYR A 1 119 ? 10.950 2.134 -5.397 1.00 90.62 119 TYR A CA 1
ATOM 1012 C C . TYR A 1 119 ? 10.095 3.363 -5.194 1.00 90.62 119 TYR A C 1
ATOM 1014 O O . TYR A 1 119 ? 8.941 3.426 -5.634 1.00 90.62 119 TYR A O 1
ATOM 1022 N N . ASN A 1 120 ? 10.707 4.394 -4.635 1.00 85.94 120 ASN A N 1
ATOM 1023 C CA . ASN A 1 120 ? 10.152 5.710 -4.820 1.00 85.94 120 ASN A CA 1
ATOM 1024 C C . ASN A 1 120 ? 10.354 6.196 -6.269 1.00 85.94 120 ASN A C 1
ATOM 1026 O O . ASN A 1 120 ? 11.426 6.026 -6.846 1.00 85.94 120 ASN A O 1
ATOM 1030 N N . LYS A 1 121 ? 9.330 6.819 -6.865 1.00 83.94 121 LYS A N 1
ATOM 1031 C CA . LYS A 1 121 ? 9.389 7.3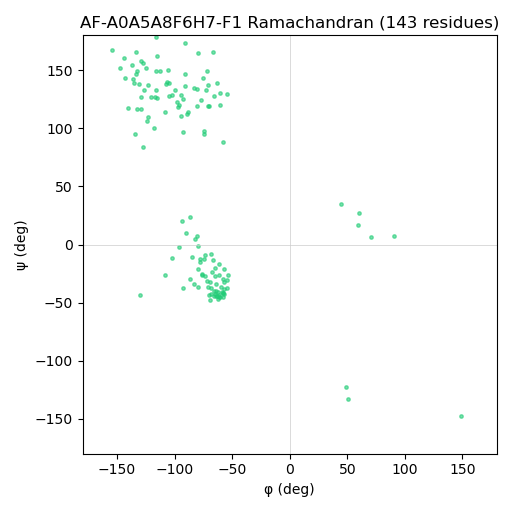29 -8.241 1.00 83.94 121 LYS A CA 1
ATOM 1032 C C . LYS A 1 121 ? 10.333 8.532 -8.409 1.00 83.94 121 LYS A C 1
ATOM 1034 O O . LYS A 1 121 ? 10.911 8.669 -9.484 1.00 83.94 121 LYS A O 1
ATOM 1039 N N . LYS A 1 122 ? 10.477 9.382 -7.388 1.00 81.38 122 LYS A N 1
ATOM 1040 C CA . LYS A 1 122 ? 11.376 10.549 -7.354 1.00 81.38 122 LYS A CA 1
ATOM 1041 C C . LYS A 1 122 ? 12.788 10.192 -6.886 1.00 81.38 122 LYS A C 1
ATOM 1043 O O . LYS A 1 122 ? 13.742 10.820 -7.332 1.00 81.38 122 LYS A O 1
ATOM 1048 N N . ASN A 1 123 ? 12.939 9.173 -6.035 1.00 79.81 123 ASN A N 1
ATOM 1049 C CA . ASN A 1 123 ? 14.246 8.704 -5.569 1.00 79.81 123 ASN A CA 1
ATOM 1050 C C . ASN A 1 123 ? 14.377 7.171 -5.603 1.00 79.81 123 ASN A C 1
ATOM 1052 O O . ASN A 1 123 ? 14.068 6.475 -4.637 1.00 79.81 123 ASN A O 1
ATOM 1056 N N . ASN A 1 124 ? 14.946 6.642 -6.689 1.00 78.81 124 ASN A N 1
ATOM 1057 C CA . ASN A 1 124 ? 15.116 5.197 -6.873 1.00 78.81 124 ASN A CA 1
ATOM 1058 C C . ASN A 1 124 ? 16.141 4.552 -5.908 1.00 78.81 124 ASN A C 1
ATOM 1060 O O . ASN A 1 124 ? 16.255 3.328 -5.900 1.00 78.81 124 ASN A O 1
ATOM 1064 N N . LYS A 1 125 ? 16.904 5.327 -5.114 1.00 82.56 125 LYS A N 1
ATOM 1065 C CA . LYS A 1 125 ? 17.850 4.769 -4.124 1.00 82.56 125 LYS A CA 1
ATOM 1066 C C . LYS A 1 125 ? 17.132 4.186 -2.906 1.00 82.56 125 LYS A C 1
ATOM 1068 O O . LYS A 1 125 ? 17.652 3.279 -2.263 1.00 82.56 125 LYS A O 1
ATOM 1073 N N . LEU A 1 126 ? 15.943 4.700 -2.594 1.00 81.31 126 LEU A N 1
ATOM 1074 C CA . LEU A 1 126 ? 15.108 4.191 -1.513 1.00 81.31 126 LEU A CA 1
ATOM 1075 C C . LEU A 1 126 ? 14.208 3.083 -2.059 1.00 81.31 126 LEU A C 1
ATOM 1077 O O . LEU A 1 126 ? 13.337 3.334 -2.896 1.00 81.31 126 LEU A O 1
ATOM 1081 N N . LYS A 1 127 ? 14.433 1.860 -1.573 1.00 88.31 127 LYS A N 1
ATOM 1082 C CA . LYS A 1 127 ? 13.681 0.673 -1.975 1.00 88.31 127 LYS A CA 1
ATOM 1083 C C . LYS A 1 127 ? 13.245 -0.163 -0.777 1.00 88.31 127 LYS A C 1
ATOM 1085 O O . LYS A 1 127 ? 13.966 -0.242 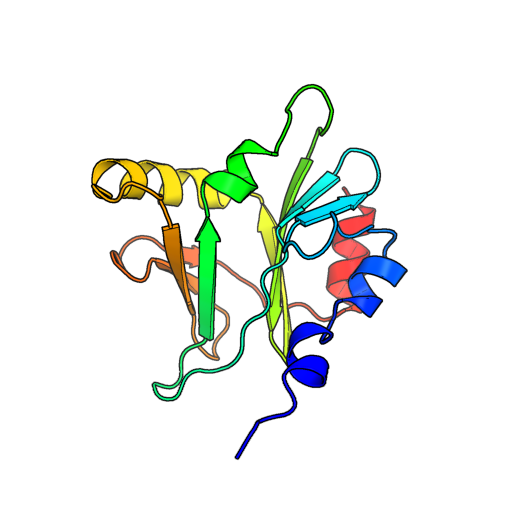0.214 1.00 88.31 127 LYS A O 1
ATOM 1090 N N . ILE A 1 128 ? 12.079 -0.791 -0.892 1.00 90.56 128 ILE A N 1
ATOM 1091 C CA . ILE A 1 128 ? 11.520 -1.712 0.106 1.00 90.56 128 ILE A CA 1
ATOM 1092 C C . ILE A 1 128 ? 11.397 -3.084 -0.549 1.00 90.56 128 ILE A C 1
ATOM 1094 O O . ILE A 1 128 ? 10.815 -3.145 -1.636 1.00 90.56 128 ILE A O 1
ATOM 1098 N N . PRO A 1 129 ? 11.943 -4.156 0.052 1.00 93.12 129 PRO A N 1
ATOM 1099 C CA . PRO A 1 129 ? 11.740 -5.503 -0.458 1.00 93.12 129 PRO A CA 1
ATOM 1100 C C . PRO A 1 129 ? 10.259 -5.866 -0.389 1.00 93.12 129 PRO A C 1
ATOM 1102 O O . PRO A 1 129 ? 9.579 -5.551 0.585 1.00 93.12 129 PRO A O 1
ATOM 1105 N N . ILE A 1 130 ? 9.760 -6.520 -1.428 1.00 94.88 130 ILE A N 1
ATOM 1106 C CA . ILE A 1 130 ? 8.367 -6.950 -1.502 1.00 94.88 130 ILE A CA 1
ATOM 1107 C C . ILE A 1 130 ? 8.261 -8.389 -1.979 1.00 94.88 130 ILE A C 1
ATOM 1109 O O . ILE A 1 130 ? 9.214 -8.973 -2.482 1.00 94.88 130 ILE A O 1
ATOM 1113 N N . LYS A 1 131 ? 7.069 -8.952 -1.790 1.00 95.31 131 LYS A N 1
ATOM 1114 C CA . LYS A 1 131 ? 6.655 -10.227 -2.359 1.00 95.31 131 LYS A CA 1
ATOM 1115 C C . LYS A 1 131 ? 5.246 -10.059 -2.913 1.00 95.31 131 LYS A C 1
ATOM 1117 O O . LYS A 1 131 ? 4.402 -9.425 -2.274 1.00 95.31 131 LYS A O 1
ATOM 1122 N N . LEU A 1 132 ? 4.990 -10.635 -4.084 1.00 96.50 132 LEU A N 1
ATOM 1123 C CA . LEU A 1 132 ? 3.629 -10.812 -4.572 1.00 96.50 132 LEU A CA 1
ATOM 1124 C C . LEU A 1 132 ? 2.981 -11.985 -3.832 1.00 96.50 132 LEU A C 1
ATOM 1126 O O . LEU A 1 132 ? 3.508 -13.094 -3.823 1.00 96.50 132 LEU A O 1
ATOM 1130 N N . LEU A 1 133 ? 1.839 -11.715 -3.220 1.00 96.25 133 LEU A N 1
ATOM 1131 C CA . LEU A 1 133 ? 1.048 -12.660 -2.454 1.00 96.25 133 LEU A CA 1
ATOM 1132 C C . LEU A 1 133 ? -0.204 -13.043 -3.231 1.00 96.25 133 LEU A C 1
ATOM 1134 O O . LEU A 1 133 ? -0.892 -12.196 -3.815 1.00 96.25 133 LEU A O 1
ATOM 1138 N N . THR A 1 134 ? -0.535 -14.322 -3.166 1.00 94.88 134 THR A N 1
ATOM 1139 C CA . THR A 1 134 ? -1.867 -14.817 -3.503 1.00 94.88 134 THR A CA 1
ATOM 1140 C C . THR A 1 134 ? -2.904 -14.316 -2.494 1.00 94.88 134 THR A C 1
ATOM 1142 O O . THR A 1 134 ? -2.577 -13.847 -1.401 1.00 94.88 134 THR A O 1
ATOM 1145 N N . GLU A 1 135 ? -4.187 -14.440 -2.837 1.00 91.94 135 GLU A N 1
ATOM 1146 C CA . GLU A 1 135 ? -5.270 -14.158 -1.891 1.00 91.94 135 GLU A CA 1
ATOM 1147 C C . GLU A 1 135 ? -5.163 -15.022 -0.626 1.00 91.94 135 GLU A C 1
ATOM 1149 O O . GLU A 1 135 ? -5.332 -14.512 0.479 1.00 91.94 135 GLU A O 1
ATOM 1154 N N . PHE A 1 136 ? -4.838 -16.310 -0.774 1.00 92.81 136 PHE A N 1
ATOM 1155 C CA . PHE A 1 136 ? -4.693 -17.237 0.347 1.00 92.81 136 PHE A CA 1
ATOM 1156 C C . PHE A 1 136 ? -3.560 -16.823 1.298 1.00 92.81 136 PHE A C 1
ATOM 1158 O O . PHE A 1 136 ? -3.766 -16.748 2.511 1.00 92.81 136 PHE A O 1
ATOM 1165 N N . GLU A 1 137 ? -2.381 -16.490 0.762 1.00 95.38 137 GLU A N 1
ATOM 1166 C CA . GLU A 1 137 ? -1.255 -16.000 1.569 1.00 95.38 137 GLU A CA 1
ATOM 1167 C C . GLU A 1 137 ? -1.596 -14.682 2.275 1.00 95.38 137 GLU A C 1
ATOM 1169 O O . GLU A 1 137 ? -1.285 -14.518 3.456 1.00 95.38 137 GLU A O 1
ATOM 1174 N N . LEU A 1 138 ? -2.282 -13.762 1.585 1.00 94.94 138 LEU A N 1
ATOM 1175 C CA . LEU A 1 138 ? -2.732 -12.507 2.183 1.00 94.94 138 LEU A CA 1
ATOM 1176 C C . LEU A 1 138 ? -3.728 -12.753 3.328 1.00 94.94 138 LEU A C 1
ATOM 1178 O O . LEU A 1 138 ? -3.584 -12.146 4.389 1.00 94.94 138 LEU A O 1
ATOM 1182 N N . LYS A 1 139 ? -4.708 -13.654 3.150 1.00 92.56 139 LYS A N 1
ATOM 1183 C CA . LYS A 1 139 ? -5.661 -14.031 4.212 1.00 92.56 139 LYS A CA 1
ATOM 1184 C C . LYS A 1 139 ? -4.928 -14.568 5.437 1.00 92.56 139 LYS A C 1
ATOM 1186 O O . LYS A 1 139 ? -5.224 -14.153 6.555 1.00 92.56 139 LYS A O 1
ATOM 1191 N N . LYS A 1 140 ? -3.945 -15.449 5.226 1.00 93.31 140 LYS A N 1
ATOM 1192 C CA . LYS A 1 140 ? -3.139 -16.023 6.309 1.00 93.31 140 LYS A CA 1
ATOM 1193 C C . LYS A 1 140 ? -2.386 -14.943 7.089 1.00 93.31 140 LYS A C 1
ATOM 1195 O O . LYS A 1 140 ? -2.433 -14.967 8.312 1.00 93.31 140 LYS A O 1
ATOM 1200 N N . LEU A 1 141 ? -1.757 -13.989 6.398 1.00 91.94 141 LEU A N 1
ATOM 1201 C CA . LEU A 1 141 ? -1.051 -12.872 7.035 1.00 91.94 141 LEU A CA 1
ATOM 1202 C C . LEU A 1 141 ? -1.993 -11.959 7.825 1.00 91.94 141 LEU A C 1
ATOM 1204 O O . LEU A 1 141 ? -1.689 -11.597 8.953 1.00 91.94 141 LEU A O 1
ATOM 1208 N N . ILE A 1 142 ? -3.150 -11.608 7.259 1.00 90.19 142 ILE A N 1
ATOM 1209 C CA . ILE A 1 142 ? -4.129 -10.732 7.922 1.00 90.19 142 ILE A CA 1
ATOM 1210 C C . ILE A 1 142 ? -4.699 -11.371 9.188 1.00 90.19 142 ILE A C 1
ATOM 1212 O O . ILE A 1 142 ? -4.983 -10.657 10.139 1.00 90.19 142 ILE A O 1
ATOM 1216 N N . ASN A 1 143 ? -4.875 -12.692 9.217 1.00 87.81 143 ASN A N 1
ATOM 1217 C CA . ASN A 1 143 ? -5.396 -13.389 10.395 1.00 87.81 143 ASN A CA 1
ATOM 1218 C C . ASN A 1 143 ? -4.383 -13.485 11.551 1.00 87.81 143 ASN A C 1
ATOM 1220 O O . ASN A 1 143 ? -4.754 -13.920 12.636 1.00 87.81 143 ASN A O 1
ATOM 1224 N N . GLN A 1 144 ? -3.121 -13.114 11.322 1.00 86.12 144 GLN A N 1
ATOM 1225 C CA . GLN A 1 144 ? -2.067 -13.076 12.341 1.00 86.12 144 GLN A CA 1
ATOM 1226 C C . GLN A 1 144 ? -1.879 -11.680 12.961 1.00 86.12 144 GLN A C 1
ATOM 1228 O O . GLN A 1 144 ? -1.020 -11.524 13.827 1.00 86.12 144 GLN A O 1
ATOM 1233 N N . ILE A 1 145 ? -2.632 -10.677 12.493 1.00 81.62 145 ILE A N 1
ATOM 1234 C CA . ILE A 1 145 ? -2.550 -9.263 12.896 1.00 81.62 145 ILE A CA 1
ATOM 1235 C C . ILE A 1 145 ? -3.821 -8.883 13.647 1.00 81.62 145 ILE A C 1
ATOM 1237 O O . ILE A 1 145 ? -3.686 -8.179 14.670 1.00 81.62 145 ILE A O 1
#